Protein AF-A0A3M1KUI2-F1 (afdb_monomer)

Structure (mmCIF, N/CA/C/O backbone):
data_AF-A0A3M1KUI2-F1
#
_entry.id   AF-A0A3M1KUI2-F1
#
loop_
_atom_site.group_PDB
_atom_site.id
_atom_site.type_symbol
_atom_site.label_atom_id
_atom_site.label_alt_id
_atom_site.label_comp_id
_atom_site.label_asym_id
_atom_site.label_entity_id
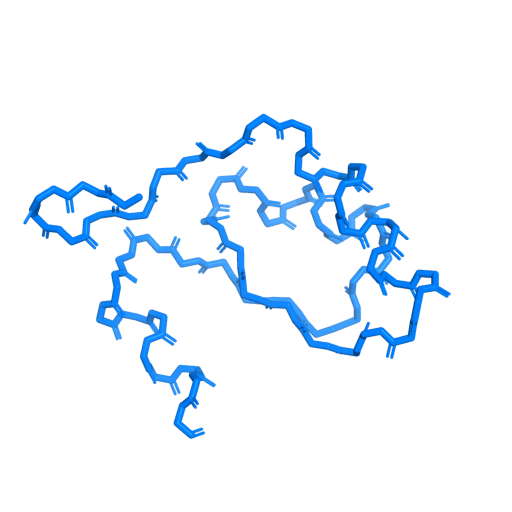_atom_site.label_seq_id
_atom_site.pdbx_PDB_ins_code
_atom_site.Cartn_x
_atom_site.Cartn_y
_atom_site.Cartn_z
_atom_site.occupancy
_atom_site.B_iso_or_equiv
_atom_site.auth_seq_id
_atom_site.auth_comp_id
_atom_site.auth_asym_id
_atom_site.auth_atom_id
_atom_site.pdbx_PDB_model_num
ATOM 1 N N . VAL A 1 1 ? 3.297 5.511 -10.688 1.00 94.69 1 VAL A N 1
ATOM 2 C CA . VAL A 1 1 ? 3.592 4.395 -11.610 1.00 94.69 1 VAL A CA 1
ATOM 3 C C . VAL A 1 1 ? 4.488 4.920 -12.715 1.00 94.69 1 VAL A C 1
ATOM 5 O O . VAL A 1 1 ? 4.278 6.057 -13.136 1.00 94.69 1 VAL A O 1
ATOM 8 N N . GLY A 1 2 ? 5.522 4.184 -13.108 1.00 95.81 2 GLY A N 1
ATOM 9 C CA . GLY A 1 2 ? 6.311 4.535 -14.286 1.00 95.81 2 GLY A CA 1
ATOM 10 C C . GLY A 1 2 ? 5.830 3.879 -15.560 1.00 95.81 2 GLY A C 1
ATOM 11 O O . GLY A 1 2 ? 4.919 3.058 -15.554 1.00 95.81 2 GLY A O 1
ATOM 12 N N . LEU A 1 3 ? 6.444 4.274 -16.671 1.00 97.06 3 LEU A N 1
ATOM 13 C CA . LEU A 1 3 ? 6.046 3.806 -17.998 1.00 97.06 3 LEU A CA 1
ATOM 14 C C . LEU A 1 3 ? 6.329 2.314 -18.191 1.00 97.06 3 LEU A C 1
ATOM 16 O O . LEU A 1 3 ? 5.639 1.660 -18.962 1.00 97.06 3 LEU A O 1
ATOM 20 N N . THR A 1 4 ? 7.298 1.772 -17.452 1.00 96.25 4 THR A N 1
ATOM 21 C CA . THR A 1 4 ? 7.607 0.339 -17.431 1.00 96.25 4 THR A CA 1
ATOM 22 C C . THR A 1 4 ? 6.722 -0.458 -16.472 1.00 96.25 4 THR A C 1
ATOM 24 O O . THR A 1 4 ? 6.885 -1.666 -16.351 1.00 96.25 4 THR A O 1
ATOM 27 N N . GLY A 1 5 ? 5.765 0.195 -15.806 1.00 96.44 5 GLY A N 1
ATOM 28 C CA . GLY A 1 5 ? 4.835 -0.458 -14.890 1.00 96.44 5 GLY A CA 1
ATOM 29 C C . GLY A 1 5 ? 5.362 -0.610 -13.464 1.00 96.44 5 GLY A C 1
ATOM 30 O O . GLY A 1 5 ? 4.728 -1.296 -12.667 1.00 96.44 5 GLY A O 1
ATOM 31 N N . GLU A 1 6 ? 6.473 0.034 -13.102 1.00 97.69 6 GLU A N 1
ATOM 32 C CA . GLU A 1 6 ? 6.992 0.010 -11.737 1.00 97.69 6 GLU A CA 1
ATOM 33 C C . GLU A 1 6 ? 6.185 0.926 -10.799 1.00 97.69 6 GLU A C 1
ATOM 35 O O . GLU A 1 6 ? 5.758 2.040 -11.152 1.00 97.69 6 GLU A O 1
ATOM 40 N N . VAL A 1 7 ? 5.976 0.461 -9.570 1.00 98.06 7 VAL A N 1
ATOM 41 C CA . VAL A 1 7 ? 5.267 1.183 -8.514 1.00 98.06 7 VAL A CA 1
ATOM 42 C C . VAL A 1 7 ? 6.295 1.852 -7.610 1.00 98.06 7 VAL A C 1
ATOM 44 O O . VAL A 1 7 ? 6.975 1.225 -6.807 1.00 98.06 7 VAL A O 1
ATOM 47 N N . ARG A 1 8 ? 6.423 3.172 -7.766 1.00 97.38 8 ARG A N 1
ATOM 48 C CA . ARG A 1 8 ? 7.390 3.989 -7.023 1.00 97.38 8 ARG A CA 1
ATOM 49 C C . ARG A 1 8 ? 6.855 4.404 -5.647 1.00 97.38 8 ARG A C 1
ATOM 51 O O . ARG A 1 8 ? 5.642 4.595 -5.516 1.00 97.38 8 ARG A O 1
ATOM 58 N N . PRO A 1 9 ? 7.740 4.616 -4.654 1.00 97.38 9 PRO A N 1
ATOM 59 C CA . PRO A 1 9 ? 7.353 5.134 -3.347 1.00 97.38 9 PRO A CA 1
ATOM 60 C C . PRO A 1 9 ? 6.642 6.484 -3.450 1.00 97.38 9 PRO A C 1
ATOM 62 O O . PRO A 1 9 ? 6.899 7.288 -4.351 1.00 97.38 9 PRO A O 1
ATOM 65 N N . VAL A 1 10 ? 5.768 6.741 -2.479 1.00 96.81 10 VAL A N 1
ATOM 66 C CA . VAL A 1 10 ? 5.031 8.001 -2.349 1.00 96.81 10 VAL A CA 1
ATOM 67 C C . VAL A 1 10 ? 5.386 8.703 -1.046 1.00 96.81 10 VAL A C 1
ATOM 69 O O . VAL A 1 10 ? 5.669 8.072 -0.028 1.00 96.81 10 VAL A O 1
ATOM 72 N N . SER A 1 11 ? 5.342 10.034 -1.064 1.00 96.69 11 SER A N 1
ATOM 73 C CA . SER A 1 11 ? 5.552 10.829 0.139 1.00 96.69 11 SER A CA 1
ATOM 74 C C . SER A 1 11 ? 4.360 10.724 1.096 1.00 96.69 11 SER A C 1
ATOM 76 O O . SER A 1 11 ? 3.196 10.638 0.683 1.00 96.69 11 SER A O 1
ATOM 78 N N . GLN A 1 12 ? 4.670 10.772 2.395 1.00 96.75 12 GLN A N 1
ATOM 79 C CA . GLN A 1 12 ? 3.691 10.775 3.488 1.00 96.75 12 GLN A CA 1
ATOM 80 C C . GLN A 1 12 ? 2.741 9.562 3.465 1.00 96.75 12 GLN A C 1
ATOM 82 O O . GLN A 1 12 ? 1.552 9.692 3.764 1.00 96.75 12 GLN A O 1
ATOM 87 N N . ALA A 1 13 ? 3.255 8.375 3.123 1.00 97.44 13 ALA A N 1
ATOM 88 C CA . ALA A 1 13 ? 2.459 7.149 3.041 1.00 97.44 13 ALA A CA 1
ATOM 89 C C . ALA A 1 13 ? 1.726 6.851 4.361 1.00 97.44 13 ALA A C 1
ATOM 91 O O . ALA A 1 13 ? 0.515 6.639 4.352 1.00 97.44 13 ALA A O 1
ATOM 92 N N . ARG A 1 14 ? 2.424 6.962 5.501 1.00 97.88 14 ARG A N 1
ATOM 93 C CA . ARG A 1 14 ? 1.832 6.780 6.838 1.00 97.88 14 ARG A CA 1
ATOM 94 C C . ARG A 1 14 ? 0.602 7.665 7.079 1.00 97.88 14 ARG A C 1
ATOM 96 O O . ARG A 1 14 ? -0.417 7.182 7.561 1.00 97.88 14 ARG A O 1
ATOM 103 N N . ALA A 1 15 ? 0.677 8.955 6.741 1.00 98.25 15 ALA A N 1
ATOM 104 C CA . ALA A 1 15 ? -0.424 9.896 6.965 1.00 98.25 15 ALA A CA 1
ATOM 105 C C . ALA A 1 15 ? -1.642 9.573 6.085 1.00 98.25 15 ALA A C 1
ATOM 107 O O . ALA A 1 15 ? -2.772 9.586 6.568 1.00 98.25 15 ALA A O 1
ATOM 108 N N . ARG A 1 16 ? -1.404 9.219 4.814 1.00 97.94 16 ARG A N 1
ATOM 109 C CA . ARG A 1 16 ? -2.456 8.816 3.867 1.00 97.94 16 ARG A CA 1
ATOM 110 C C . ARG A 1 16 ? -3.183 7.557 4.333 1.00 97.94 16 ARG A C 1
ATOM 112 O O . ARG A 1 16 ? -4.409 7.518 4.319 1.00 97.94 16 ARG A O 1
ATOM 119 N N . VAL A 1 17 ? -2.428 6.550 4.772 1.00 98.06 17 VAL A N 1
ATOM 120 C CA . VAL A 1 17 ? -2.993 5.291 5.275 1.00 98.06 17 VAL A CA 1
ATOM 121 C C . VAL A 1 17 ? -3.766 5.528 6.568 1.00 98.06 17 VAL A C 1
ATOM 123 O O . VAL A 1 17 ? -4.893 5.062 6.681 1.00 98.06 17 VAL A O 1
ATOM 126 N N . LYS A 1 18 ? -3.225 6.317 7.505 1.00 98.06 18 LYS A N 1
ATOM 127 C CA . LYS A 1 18 ? -3.894 6.631 8.776 1.00 98.06 18 LYS A CA 1
ATOM 128 C C . LYS A 1 18 ? -5.261 7.288 8.563 1.00 98.06 18 LYS A C 1
ATOM 130 O O . LYS A 1 18 ? -6.220 6.963 9.258 1.00 98.06 18 LYS A O 1
ATOM 135 N N . GLU A 1 19 ? -5.353 8.195 7.596 1.00 98.19 19 GLU A N 1
ATOM 136 C CA . GLU A 1 19 ? -6.619 8.836 7.240 1.00 98.19 19 GLU A CA 1
ATOM 137 C C . GLU A 1 19 ? -7.607 7.845 6.615 1.00 98.19 19 GLU A C 1
ATOM 139 O O . GLU A 1 19 ? -8.777 7.820 6.983 1.00 98.19 19 GLU A O 1
ATOM 144 N N . ALA A 1 20 ? -7.141 6.972 5.724 1.00 97.94 20 ALA A N 1
ATOM 145 C CA . ALA A 1 20 ? -7.986 5.936 5.144 1.00 97.94 20 ALA A CA 1
ATOM 146 C C . ALA A 1 20 ? -8.478 4.917 6.197 1.00 97.94 20 ALA A C 1
ATOM 148 O O . ALA A 1 20 ? -9.653 4.558 6.194 1.00 97.94 20 ALA A O 1
ATOM 149 N N . VAL A 1 21 ? -7.650 4.529 7.172 1.00 97.94 21 VAL A N 1
ATOM 150 C CA . VAL A 1 21 ? -8.102 3.7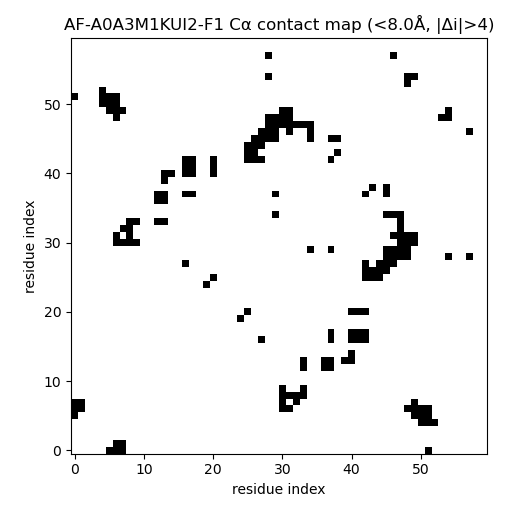25 8.325 1.00 97.94 21 VAL A CA 1
ATOM 151 C C . VAL A 1 21 ? -9.213 4.453 9.091 1.00 97.94 21 VAL A C 1
ATOM 153 O O . VAL A 1 21 ? -10.247 3.859 9.388 1.00 97.94 21 VAL A O 1
ATOM 156 N N . ARG A 1 22 ? -9.060 5.761 9.349 1.00 97.62 22 ARG A N 1
ATOM 157 C CA . ARG A 1 22 ? -10.085 6.585 10.022 1.00 97.62 22 ARG A CA 1
ATOM 158 C C . ARG A 1 22 ? -11.409 6.638 9.254 1.00 97.62 22 ARG A C 1
ATOM 160 O O . ARG A 1 22 ? -12.465 6.732 9.872 1.00 97.62 22 ARG A O 1
ATOM 167 N N . LEU A 1 23 ? -11.352 6.580 7.926 1.00 98.06 23 LEU A 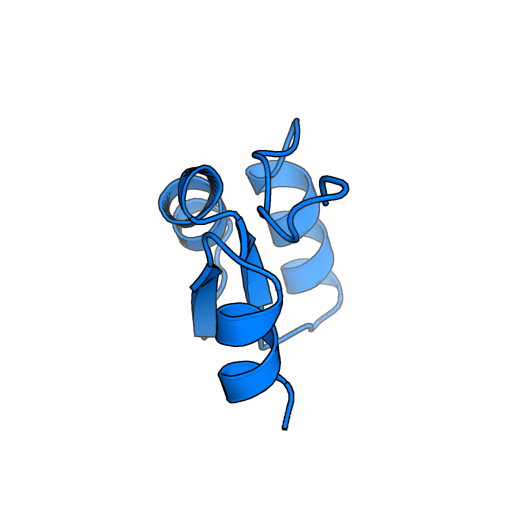N 1
ATOM 168 C CA . LEU A 1 23 ? -12.522 6.542 7.045 1.00 98.06 23 LEU A CA 1
ATOM 169 C C . LEU A 1 23 ? -13.144 5.139 6.914 1.00 98.06 23 LEU A C 1
ATOM 171 O O . LEU A 1 23 ? -14.165 4.995 6.246 1.00 98.06 23 LEU A O 1
ATOM 175 N N . GLY A 1 24 ? -12.563 4.116 7.550 1.00 97.06 24 GLY A N 1
ATOM 176 C CA . GLY A 1 24 ? -13.086 2.750 7.546 1.00 97.06 24 GLY A CA 1
ATOM 177 C C . GLY A 1 24 ? -12.619 1.889 6.371 1.00 97.06 24 GLY A C 1
ATOM 178 O O . GLY A 1 24 ? -13.219 0.848 6.106 1.00 97.06 24 GLY A O 1
ATOM 179 N N . PHE A 1 25 ? -11.560 2.282 5.655 1.00 97.38 25 PHE A N 1
ATOM 180 C CA . PHE A 1 25 ? -10.949 1.404 4.656 1.00 97.38 25 PHE A CA 1
ATOM 181 C C . PHE A 1 25 ? -10.233 0.235 5.351 1.00 97.38 25 PHE A C 1
ATOM 183 O O . PHE A 1 25 ? -9.345 0.445 6.171 1.00 97.38 25 PHE A O 1
ATOM 190 N N . GLY A 1 26 ? -10.608 -0.999 4.999 1.00 94.31 26 GLY A N 1
ATOM 191 C CA . GLY A 1 26 ? -10.070 -2.222 5.616 1.00 94.31 26 GLY A CA 1
ATOM 192 C C . GLY A 1 26 ? -8.993 -2.951 4.805 1.00 94.31 26 GLY A C 1
ATOM 193 O O . GLY A 1 26 ? -8.461 -3.961 5.261 1.00 94.31 26 GLY A O 1
ATOM 194 N N . ARG A 1 27 ? -8.679 -2.486 3.589 1.00 95.75 27 ARG A N 1
ATOM 195 C CA . ARG A 1 27 ? -7.685 -3.113 2.710 1.00 95.75 27 ARG A CA 1
ATOM 196 C C . ARG A 1 27 ? -6.864 -2.074 1.963 1.00 95.75 27 ARG A C 1
ATOM 198 O O . ARG A 1 27 ? -7.409 -1.107 1.438 1.00 95.75 27 ARG A O 1
ATOM 205 N N . PHE A 1 28 ? -5.562 -2.321 1.885 1.00 97.38 28 PHE A N 1
ATOM 206 C CA . PHE A 1 28 ? -4.572 -1.400 1.354 1.00 97.38 28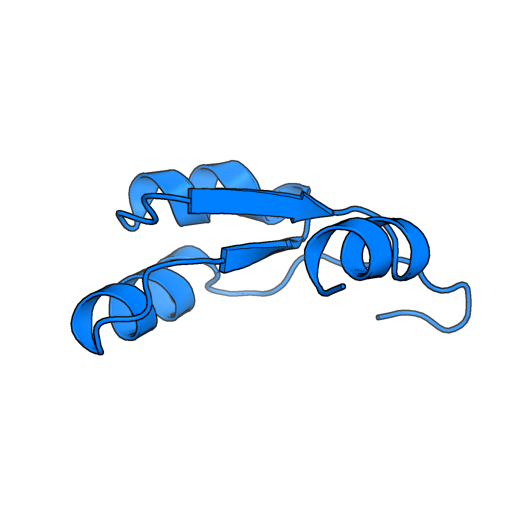 PHE A CA 1
ATOM 207 C C . PHE A 1 28 ? -3.644 -2.130 0.386 1.00 97.38 28 PHE A C 1
ATOM 209 O O . PHE A 1 28 ? -3.115 -3.192 0.696 1.00 97.38 28 PHE A O 1
ATOM 216 N N . VAL A 1 29 ? -3.419 -1.525 -0.775 1.00 97.56 29 VAL A N 1
ATOM 217 C CA . VAL A 1 29 ? -2.333 -1.893 -1.685 1.00 97.56 29 VAL A CA 1
ATOM 218 C C . VAL A 1 29 ? -1.451 -0.659 -1.793 1.00 97.56 29 VAL A C 1
ATOM 220 O O . VAL A 1 29 ? -1.924 0.413 -2.179 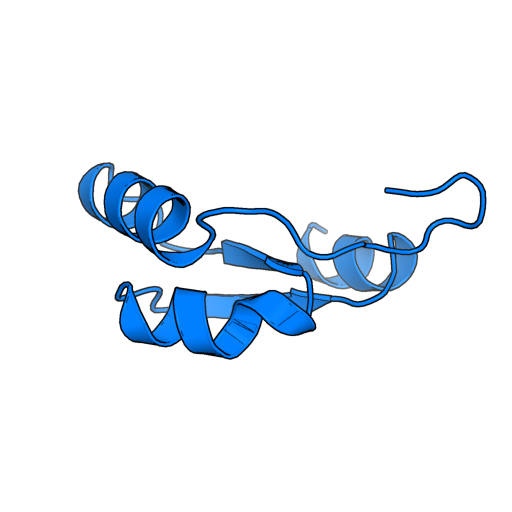1.00 97.56 29 VAL A O 1
ATOM 223 N N . VAL A 1 30 ? -0.198 -0.775 -1.371 1.00 97.81 30 VAL A N 1
ATOM 224 C CA . VAL A 1 30 ? 0.748 0.345 -1.276 1.00 97.81 30 VAL A CA 1
ATOM 225 C C . VAL A 1 30 ? 2.039 0.002 -2.014 1.00 97.81 30 VAL A C 1
ATOM 227 O O . VAL A 1 30 ? 2.314 -1.175 -2.225 1.00 97.81 30 VAL A O 1
ATOM 230 N N . PRO A 1 31 ? 2.866 0.987 -2.406 1.00 98.25 31 PRO A N 1
ATOM 231 C CA . PRO A 1 31 ? 4.214 0.685 -2.878 1.00 98.25 31 PRO A CA 1
ATOM 232 C C . PRO A 1 31 ? 4.975 -0.148 -1.841 1.00 98.25 31 PRO A C 1
ATOM 234 O O . PRO A 1 31 ? 4.859 0.128 -0.647 1.00 98.25 31 PRO A O 1
ATOM 237 N N . GLU A 1 32 ? 5.780 -1.112 -2.280 1.00 97.88 32 GLU A N 1
ATOM 238 C CA . GLU A 1 32 ? 6.548 -2.004 -1.396 1.00 97.88 32 GLU A CA 1
ATOM 239 C C . GLU A 1 32 ? 7.371 -1.226 -0.353 1.00 97.88 32 GLU A C 1
ATOM 241 O O . GLU A 1 32 ? 7.289 -1.482 0.847 1.00 97.88 32 GLU A O 1
ATOM 246 N N . ALA A 1 33 ? 8.052 -0.161 -0.783 1.00 97.44 33 ALA A N 1
ATOM 247 C CA . ALA A 1 33 ? 8.824 0.728 0.091 1.00 97.44 33 ALA A CA 1
ATOM 248 C C . ALA A 1 33 ? 7.985 1.492 1.144 1.00 97.44 33 ALA A C 1
ATOM 250 O O . ALA A 1 33 ? 8.536 2.107 2.055 1.00 97.44 33 ALA A O 1
ATOM 251 N N . CYS A 1 34 ? 6.656 1.495 1.027 1.00 97.94 34 CYS A N 1
ATOM 252 C CA . CYS A 1 34 ? 5.726 2.133 1.960 1.00 97.94 34 CYS A CA 1
ATOM 253 C C . CYS A 1 34 ? 5.031 1.131 2.899 1.00 97.94 34 CYS A C 1
ATOM 255 O O . CYS A 1 34 ? 4.215 1.551 3.722 1.00 97.94 34 CYS A O 1
ATOM 257 N N . LEU A 1 35 ? 5.333 -0.167 2.792 1.00 97.62 35 LEU A N 1
ATOM 258 C CA . LEU A 1 35 ? 4.645 -1.230 3.524 1.00 97.62 35 LEU A CA 1
ATOM 259 C C . LEU A 1 35 ? 4.749 -1.065 5.046 1.00 97.62 35 LEU A C 1
ATOM 261 O O . LEU A 1 35 ? 3.741 -1.140 5.748 1.00 97.62 35 LEU A 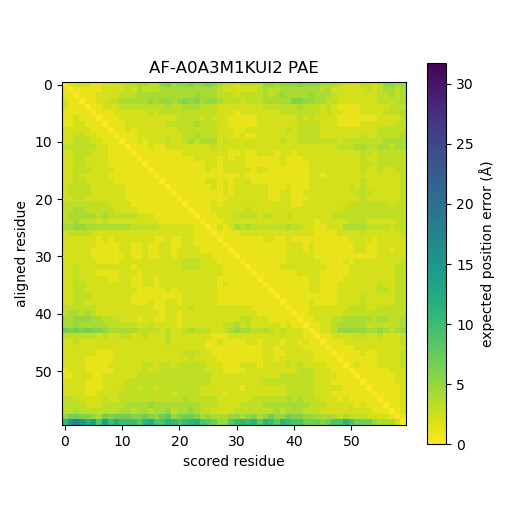O 1
ATOM 265 N N . GLU A 1 36 ? 5.949 -0.788 5.559 1.00 97.62 36 GLU A N 1
ATOM 266 C CA . GLU A 1 36 ? 6.168 -0.588 6.996 1.00 97.62 36 GLU A CA 1
ATOM 267 C C . GLU A 1 36 ? 5.377 0.621 7.516 1.00 97.62 36 GLU A C 1
ATOM 269 O O . GLU A 1 36 ? 4.597 0.498 8.457 1.00 97.62 36 GLU A O 1
ATOM 274 N N . GLN A 1 37 ? 5.461 1.756 6.816 1.00 97.88 37 GLN A N 1
ATOM 275 C CA . GLN A 1 37 ? 4.714 2.974 7.150 1.00 97.88 37 GLN A CA 1
ATOM 276 C C . GLN A 1 37 ? 3.195 2.758 7.169 1.00 97.88 37 GLN A C 1
ATOM 278 O O . GLN A 1 37 ? 2.488 3.386 7.957 1.00 97.88 37 GLN A O 1
ATOM 283 N N . ALA A 1 38 ? 2.677 1.899 6.290 1.00 97.38 38 ALA A N 1
ATOM 284 C CA . ALA A 1 38 ? 1.263 1.556 6.252 1.00 97.38 38 ALA A CA 1
ATOM 285 C C . ALA A 1 38 ? 0.854 0.672 7.443 1.00 97.38 38 ALA A C 1
ATOM 287 O O . ALA A 1 38 ? -0.186 0.918 8.057 1.00 97.38 38 ALA A O 1
ATOM 288 N N . ARG A 1 39 ? 1.692 -0.299 7.830 1.00 96.75 39 ARG A N 1
ATOM 289 C CA . ARG A 1 39 ? 1.480 -1.118 9.037 1.00 96.75 39 ARG A CA 1
ATOM 290 C C . ARG A 1 39 ? 1.494 -0.260 10.303 1.00 96.75 39 ARG A C 1
ATOM 292 O O . ARG A 1 39 ? 0.574 -0.347 11.110 1.00 96.75 39 ARG A O 1
ATOM 299 N N . GLU A 1 40 ? 2.460 0.650 10.431 1.00 97.31 40 GLU A N 1
ATOM 300 C CA . GLU A 1 40 ? 2.525 1.619 11.539 1.00 97.31 40 GLU A CA 1
ATOM 301 C C . GLU A 1 40 ? 1.326 2.582 11.595 1.00 97.31 40 GLU A C 1
ATOM 303 O O . GLU A 1 40 ? 1.057 3.200 12.630 1.00 97.31 40 GLU A O 1
ATOM 308 N N . ALA A 1 41 ? 0.629 2.771 10.473 1.00 96.75 41 ALA A N 1
ATOM 309 C CA . ALA A 1 41 ? -0.568 3.598 10.378 1.00 96.75 41 ALA A CA 1
ATOM 310 C C . ALA A 1 41 ? -1.861 2.856 10.759 1.00 96.75 41 ALA A C 1
ATOM 312 O O . ALA A 1 41 ? -2.919 3.485 10.775 1.00 96.75 41 ALA A O 1
ATOM 313 N N . GLY A 1 42 ? -1.781 1.561 11.083 1.00 95.88 42 GLY A N 1
ATOM 314 C CA . GLY A 1 42 ? -2.925 0.744 11.489 1.00 95.88 42 GLY A CA 1
ATOM 315 C C . GLY A 1 42 ? -3.637 0.033 10.339 1.00 95.88 42 GLY A C 1
ATOM 316 O O . GLY A 1 42 ? -4.788 -0.359 10.500 1.00 95.88 42 GLY A O 1
ATOM 317 N N . ALA A 1 43 ? -2.996 -0.127 9.177 1.00 95.94 43 ALA A N 1
ATOM 318 C CA . ALA A 1 43 ? -3.567 -0.923 8.096 1.00 95.94 43 ALA A CA 1
ATOM 319 C C . ALA A 1 43 ? -3.610 -2.415 8.467 1.00 95.94 43 ALA A C 1
ATOM 321 O O . ALA A 1 43 ? -2.567 -3.052 8.602 1.00 95.94 43 ALA A O 1
ATOM 322 N N . GLU A 1 44 ? -4.816 -2.977 8.587 1.00 91.81 44 GLU A N 1
ATOM 323 C CA . GLU A 1 44 ? -5.016 -4.380 8.979 1.00 91.81 44 GLU A CA 1
ATOM 324 C C . GLU A 1 44 ? -4.667 -5.370 7.858 1.00 91.81 44 GLU A C 1
ATOM 326 O O . GLU A 1 44 ? -4.007 -6.379 8.098 1.00 91.81 44 GLU A O 1
ATOM 331 N N . ARG A 1 45 ?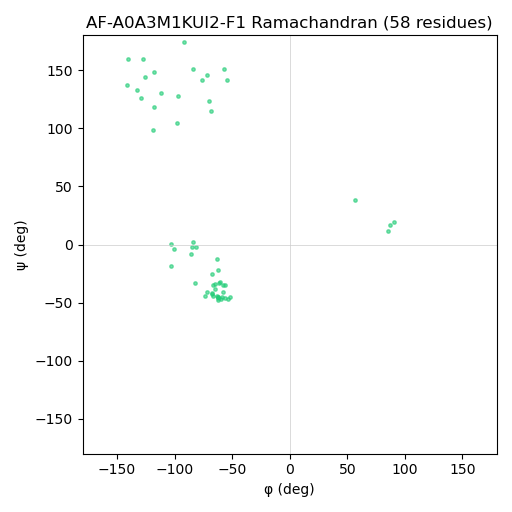 -5.092 -5.085 6.619 1.00 95.81 45 ARG A N 1
ATOM 332 C CA . ARG A 1 45 ? -4.765 -5.885 5.426 1.00 95.81 45 ARG A CA 1
ATOM 333 C C . ARG A 1 45 ? -4.007 -5.021 4.437 1.00 95.81 45 ARG A C 1
ATOM 335 O O . ARG A 1 45 ? -4.626 -4.237 3.716 1.00 95.81 45 ARG A O 1
ATOM 342 N N . VAL A 1 46 ? -2.684 -5.139 4.425 1.00 97.31 46 VAL A N 1
ATOM 343 C CA . VAL A 1 46 ? -1.821 -4.329 3.566 1.00 9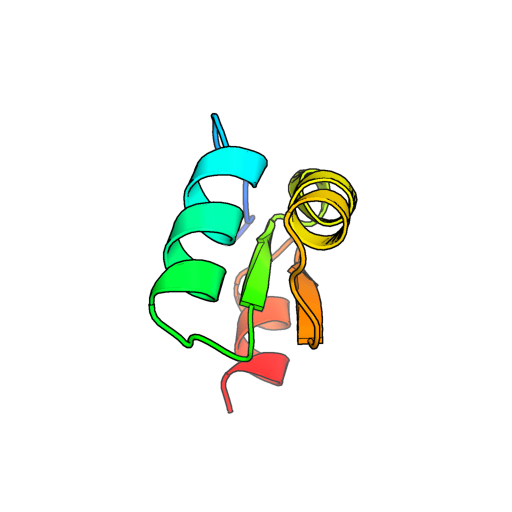7.31 46 VAL A CA 1
ATOM 344 C C . VAL A 1 46 ? -0.837 -5.175 2.776 1.00 97.31 46 VAL A C 1
ATOM 346 O O . VAL A 1 46 ? -0.057 -5.928 3.353 1.00 97.31 46 VAL A O 1
ATOM 349 N N . GLU A 1 47 ? -0.857 -4.973 1.462 1.00 97.75 47 GLU A N 1
ATOM 350 C CA . GLU A 1 47 ? 0.047 -5.599 0.502 1.00 97.75 47 GLU A CA 1
ATOM 351 C C . GLU A 1 47 ? 0.966 -4.527 -0.089 1.00 97.75 47 GLU A C 1
ATOM 353 O O . GLU A 1 47 ? 0.510 -3.448 -0.488 1.00 97.75 47 GLU A O 1
ATOM 358 N N . GLY A 1 48 ? 2.267 -4.804 -0.095 1.00 97.44 48 GLY A N 1
ATOM 359 C CA . GLY A 1 48 ? 3.284 -3.948 -0.694 1.00 97.44 48 GLY A CA 1
ATOM 360 C C . GLY A 1 48 ? 3.606 -4.456 -2.091 1.00 97.44 48 GLY A C 1
ATOM 361 O O . GLY A 1 48 ? 3.908 -5.631 -2.221 1.00 97.44 48 GLY A O 1
ATOM 362 N N . VAL A 1 49 ? 3.548 -3.595 -3.107 1.00 98.12 49 VAL A N 1
ATOM 363 C CA . VAL A 1 49 ? 3.767 -3.993 -4.505 1.00 98.12 49 VAL A CA 1
ATOM 364 C C . VAL A 1 49 ? 4.849 -3.161 -5.179 1.00 98.12 49 VAL A C 1
ATOM 366 O O . VAL A 1 49 ? 4.977 -1.954 -4.945 1.00 98.12 49 VAL A O 1
ATOM 369 N N . SER A 1 50 ? 5.607 -3.813 -6.052 1.00 97.69 50 SER A N 1
ATOM 370 C CA . SER A 1 50 ? 6.707 -3.231 -6.827 1.00 97.69 50 SER A CA 1
ATOM 371 C C . SER A 1 50 ? 6.319 -2.955 -8.286 1.00 97.69 50 SER A C 1
ATOM 373 O O . SER A 1 50 ? 6.945 -2.129 -8.958 1.00 97.69 50 SER A O 1
ATOM 375 N N . SER A 1 51 ? 5.248 -3.588 -8.778 1.00 98.00 51 SER A N 1
ATOM 376 C CA . SER A 1 51 ? 4.768 -3.456 -10.157 1.00 98.00 51 SER A CA 1
ATOM 377 C C . SER A 1 51 ? 3.241 -3.405 -10.261 1.00 98.00 51 SER A C 1
ATOM 379 O O . SER A 1 51 ? 2.510 -3.841 -9.373 1.00 98.00 51 SER A O 1
ATOM 381 N N . VAL A 1 52 ? 2.736 -2.870 -11.375 1.00 96.62 52 VAL A N 1
ATOM 382 C CA . VAL A 1 52 ? 1.294 -2.858 -11.681 1.00 96.62 52 VAL A CA 1
ATOM 383 C C . VAL A 1 52 ? 0.750 -4.275 -11.870 1.00 96.62 52 VAL A C 1
ATOM 385 O O . VAL A 1 52 ? -0.388 -4.535 -11.494 1.00 96.62 52 VAL A O 1
ATOM 388 N N . ALA A 1 53 ? 1.553 -5.186 -12.427 1.00 96.50 53 ALA A N 1
ATOM 389 C CA . ALA A 1 53 ? 1.160 -6.581 -12.610 1.00 96.50 53 ALA A CA 1
ATOM 390 C C . ALA A 1 53 ? 0.894 -7.267 -11.261 1.00 96.50 53 ALA A C 1
ATOM 392 O O . ALA A 1 53 ? -0.148 -7.886 -11.088 1.00 96.50 53 ALA A O 1
ATOM 393 N N . GLU A 1 54 ? 1.780 -7.066 -10.287 1.00 96.56 54 GLU A N 1
ATOM 394 C CA . GLU A 1 54 ? 1.614 -7.565 -8.918 1.00 96.56 54 GLU A CA 1
ATOM 395 C C . GLU A 1 54 ? 0.391 -6.934 -8.233 1.00 96.56 54 GLU A C 1
ATOM 397 O O . GLU A 1 54 ? -0.442 -7.630 -7.659 1.00 96.56 54 GLU A O 1
ATOM 402 N N . ALA A 1 55 ? 0.205 -5.615 -8.377 1.00 96.56 55 ALA A N 1
ATOM 403 C CA . ALA A 1 55 ? -0.986 -4.928 -7.869 1.00 96.56 55 ALA A CA 1
ATOM 404 C C . ALA A 1 55 ? -2.293 -5.532 -8.411 1.00 96.56 55 ALA A C 1
ATOM 406 O O . ALA A 1 55 ? -3.299 -5.581 -7.701 1.00 96.56 55 ALA A O 1
ATOM 407 N N . TRP A 1 56 ? -2.284 -5.997 -9.662 1.00 95.25 56 TRP A N 1
ATOM 408 C CA . TRP A 1 56 ? -3.447 -6.590 -10.313 1.00 95.25 56 TRP A CA 1
ATOM 409 C C . TRP A 1 56 ? -3.874 -7.922 -9.688 1.00 95.25 56 TRP A C 1
ATOM 411 O O . TRP A 1 56 ? -5.072 -8.182 -9.590 1.00 95.25 56 TRP A O 1
ATOM 421 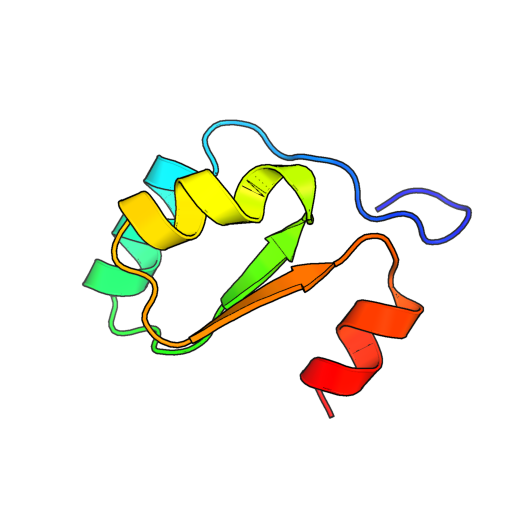N N . GLU A 1 57 ? -2.932 -8.738 -9.208 1.00 95.06 57 GLU A N 1
ATOM 422 C CA . GLU A 1 57 ? -3.239 -10.007 -8.527 1.00 95.06 57 GLU A CA 1
ATOM 423 C C . GLU A 1 57 ? -4.059 -9.787 -7.256 1.00 95.06 57 GLU A C 1
ATOM 425 O O . GLU A 1 57 ? -4.938 -10.580 -6.921 1.00 95.06 57 GLU A O 1
ATOM 430 N N . TYR A 1 58 ? -3.816 -8.664 -6.585 1.00 92.88 58 TYR A N 1
ATOM 431 C CA . TYR A 1 58 ? -4.543 -8.276 -5.391 1.00 92.88 58 TYR A CA 1
ATOM 432 C C . TYR A 1 58 ? -5.884 -7.608 -5.704 1.00 92.88 58 TYR A C 1
ATOM 434 O O . TYR A 1 58 ? -6.811 -7.743 -4.914 1.00 92.88 58 TYR A O 1
ATOM 442 N N . LEU A 1 59 ? -6.020 -6.852 -6.790 1.00 87.88 59 LEU A N 1
ATOM 443 C CA . LEU A 1 59 ? -7.240 -6.079 -7.073 1.00 87.88 59 LEU A CA 1
ATOM 444 C C . LEU A 1 59 ? -8.345 -6.868 -7.792 1.00 87.88 59 LEU A C 1
ATOM 446 O O . LEU A 1 59 ? -9.448 -6.339 -7.940 1.00 87.88 59 LEU A O 1
ATOM 450 N N . ARG A 1 60 ? -8.046 -8.091 -8.233 1.00 82.56 60 ARG A N 1
ATOM 451 C CA . ARG A 1 60 ? -8.997 -9.009 -8.864 1.00 82.56 60 ARG A CA 1
ATOM 452 C C . ARG A 1 60 ? -10.086 -9.515 -7.915 1.00 82.56 60 ARG A C 1
ATOM 454 O O . ARG A 1 60 ? -9.801 -9.701 -6.712 1.00 82.56 60 ARG A O 1
#

Solvent-accessible surface area (backbone atoms only — not comparable to full-atom values): 3406 Å² total; per-residue (Å²): 110,48,96,88,37,38,38,60,73,67,85,65,44,31,60,55,39,31,51,40,40,75,74,66,55,68,70,46,80,41,26,42,87,34,38,66,42,26,49,79,30,63,49,84,41,67,47,52,25,60,31,52,70,59,46,47,71,70,74,104

Foldseek 3Di:
DDPVFFADADPPLLVVLLVCVVVVDQAEEHAQVCQVSNVVSVRPHYDHDGGPVVVVVVVD

pLDDT: mean 96.57, std 2.5, range [82.56, 98.25]

Radius of gyration: 11.16 Å; Cα contacts (8 Å, |Δi|>4): 93; chains: 1; bounding box: 22×21×30 Å

Mean predicted aligned error: 2.22 Å

Nearest PDB structures (foldseek):
  5lkm-assembly1_B-2  TM=8.610E-01  e=4.166E-02  Streptococcus pneumoniae
  1xhk-assembly1_A  TM=8.524E-01  e=4.682E-01  Methanocaldococcus jannaschii
  8doq-assembly1_A  TM=5.861E-01  e=3.433E+00  Klebsiella aerogenes
  8cso-assembly4_G  TM=6.344E-01  e=5.261E+00  Klebsiella pneumoniae subsp. pneumoniae HS11286

Sequence (60 aa):
VGLTGEVRPVSQARARVKEAVRLGFGRFVVPEACLEQAREAGAERVEGVSSVAEAWEYLR

Secondary structure (DSSP, 8-state):
--TT-B----TTHHHHHHHHHHTT---EEEEGGGHHHHHHTT-SSEEEESBHHHHHHHH-